Protein AF-A0A441X7N7-F1 (afdb_monomer)

Nearest PDB structures (foldseek):
  1dv4-assembly1_G  TM=2.055E-01  e=5.065E+00  Thermus thermophilus
  8whx-assembly1_h  TM=2.534E-01  e=9.664E+00  Mycolicibacterium smegmatis MC2 155

Mean predicted aligned error: 3.87 Å

Solvent-accessible surface area (backbone atoms only — not comparable to full-atom values): 8955 Å² total; per-residue (Å²): 133,81,92,68,87,53,64,76,80,66,68,59,50,69,62,50,71,56,41,51,52,52,51,56,43,44,54,52,9,32,44,75,62,60,31,45,46,77,57,87,93,43,83,40,72,35,60,60,60,53,25,61,30,88,68,35,16,71,64,44,36,48,48,45,61,77,68,55,66,38,57,51,48,55,75,63,35,76,51,50,78,41,72,59,96,90,38,80,51,62,44,97,65,51,76,60,54,90,48,27,45,46,46,54,50,45,40,54,44,50,56,46,30,68,77,70,57,48,55,80,80,51,85,54,63,67,61,49,31,46,44,46,52,26,38,42,50,54,54,54,53,50,33,77,56,30,65,65,39,29,40,45,52,78,58,76,114

Structure (mmCIF, N/CA/C/O backbone):
data_AF-A0A441X7N7-F1
#
_entry.id   AF-A0A441X7N7-F1
#
loop_
_atom_site.group_PDB
_atom_site.id
_atom_site.type_symbol
_atom_site.label_atom_id
_atom_site.label_alt_id
_atom_site.label_comp_id
_atom_site.label_asym_id
_atom_site.label_entity_id
_atom_site.label_seq_id
_atom_site.pdbx_PDB_ins_code
_atom_site.Cartn_x
_atom_site.Cartn_y
_atom_site.Cartn_z
_atom_site.occupancy
_atom_site.B_iso_or_equiv
_atom_site.auth_seq_id
_atom_si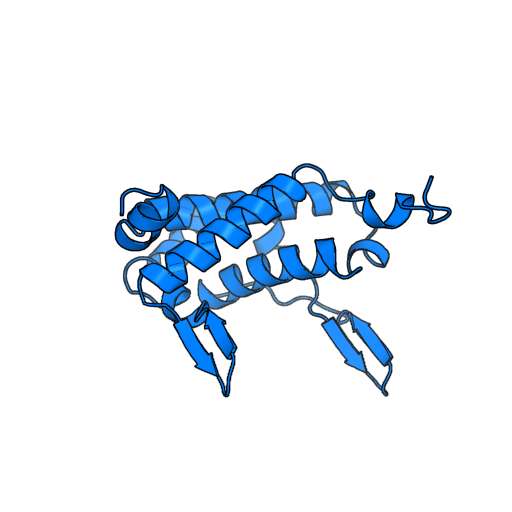te.auth_comp_id
_atom_site.auth_asym_id
_atom_site.auth_atom_id
_atom_site.pdbx_PDB_model_num
ATOM 1 N N . MET A 1 1 ? -7.206 8.631 -35.010 1.00 55.91 1 MET A N 1
ATOM 2 C CA . MET A 1 1 ? -6.367 7.653 -34.285 1.00 55.91 1 MET A CA 1
ATOM 3 C C . MET A 1 1 ? -5.182 8.412 -33.727 1.00 55.91 1 MET A C 1
ATOM 5 O O . MET A 1 1 ? -4.538 9.124 -34.486 1.00 55.91 1 MET A O 1
ATOM 9 N N . THR A 1 2 ? -4.959 8.368 -32.418 1.00 63.56 2 THR A N 1
ATOM 10 C CA . THR A 1 2 ? -3.795 9.003 -31.789 1.00 63.56 2 THR A CA 1
ATOM 11 C C . THR A 1 2 ? -2.522 8.298 -32.256 1.00 63.56 2 THR A C 1
ATOM 13 O O . THR A 1 2 ? -2.429 7.079 -32.173 1.00 63.56 2 THR A O 1
ATOM 16 N N . SER A 1 3 ? -1.538 9.055 -32.745 1.00 88.06 3 SER A N 1
ATOM 17 C CA . SER A 1 3 ? -0.232 8.556 -33.215 1.00 88.06 3 SER A CA 1
ATOM 18 C C . SER A 1 3 ? 0.706 8.117 -32.082 1.00 88.06 3 SER A C 1
ATOM 20 O O . SER A 1 3 ? 1.901 7.930 -32.295 1.00 88.06 3 SER A O 1
ATOM 22 N N . VAL A 1 4 ? 0.191 8.024 -30.858 1.00 91.81 4 VAL A N 1
ATOM 23 C CA . VAL A 1 4 ? 0.972 7.754 -29.654 1.00 91.81 4 VAL A CA 1
ATOM 24 C C . VAL A 1 4 ? 0.935 6.256 -29.381 1.00 91.81 4 VAL A C 1
ATOM 26 O O . VAL A 1 4 ? -0.142 5.688 -29.207 1.00 91.81 4 VAL A O 1
ATOM 29 N N . ASN A 1 5 ? 2.109 5.626 -29.325 1.00 89.81 5 ASN A N 1
ATOM 30 C CA . ASN A 1 5 ? 2.244 4.243 -28.881 1.00 89.81 5 ASN A CA 1
ATOM 31 C C . ASN A 1 5 ? 1.972 4.163 -27.363 1.00 89.81 5 ASN A C 1
ATOM 33 O O . ASN A 1 5 ? 2.645 4.827 -26.574 1.00 89.81 5 ASN A O 1
ATOM 37 N N . LEU A 1 6 ? 0.992 3.345 -26.966 1.00 88.69 6 LEU A N 1
ATOM 38 C CA . LEU A 1 6 ? 0.582 3.145 -25.572 1.00 88.69 6 LEU A CA 1
ATOM 39 C C . LEU A 1 6 ? 1.123 1.852 -24.940 1.00 88.69 6 LEU A C 1
ATOM 41 O O . LEU A 1 6 ? 0.812 1.576 -23.786 1.00 88.69 6 LEU A O 1
ATOM 45 N N . ASP A 1 7 ? 1.941 1.066 -25.642 1.00 87.56 7 ASP A N 1
ATOM 46 C CA . ASP A 1 7 ? 2.449 -0.233 -25.182 1.00 87.56 7 ASP A CA 1
ATOM 47 C C . ASP A 1 7 ? 3.114 -0.135 -23.808 1.00 87.56 7 ASP A C 1
ATOM 49 O O . ASP A 1 7 ? 2.873 -0.969 -22.939 1.00 87.56 7 ASP A O 1
ATOM 53 N N . ALA A 1 8 ? 3.928 0.901 -23.584 1.00 83.00 8 ALA A N 1
ATOM 54 C CA . ALA A 1 8 ? 4.594 1.114 -22.303 1.00 83.00 8 ALA A CA 1
ATOM 55 C C . ALA A 1 8 ? 3.603 1.464 -21.181 1.00 83.00 8 ALA A C 1
ATOM 57 O O . ALA A 1 8 ? 3.733 0.947 -20.075 1.00 83.00 8 ALA A O 1
ATOM 58 N N . ALA A 1 9 ? 2.598 2.295 -21.470 1.00 84.25 9 ALA A N 1
ATOM 59 C CA . ALA A 1 9 ? 1.564 2.668 -20.504 1.00 84.25 9 ALA A CA 1
ATOM 60 C C . ALA A 1 9 ? 0.652 1.483 -20.145 1.00 84.25 9 ALA A C 1
ATOM 62 O O . ALA A 1 9 ? 0.205 1.373 -19.007 1.00 84.25 9 ALA A O 1
ATOM 63 N N . ASN A 1 10 ? 0.417 0.581 -21.100 1.00 86.06 10 ASN A N 1
ATOM 64 C CA . ASN A 1 10 ? -0.455 -0.580 -20.935 1.00 86.06 10 ASN A CA 1
ATOM 65 C C . ASN A 1 10 ? 0.277 -1.826 -20.412 1.00 86.06 10 ASN A C 1
ATOM 67 O O . ASN A 1 10 ? -0.368 -2.816 -20.065 1.00 86.06 10 ASN A O 1
ATOM 71 N N . ARG A 1 11 ? 1.615 -1.808 -20.334 1.00 86.31 11 ARG A N 1
ATOM 72 C CA . ARG A 1 11 ? 2.425 -2.915 -19.802 1.00 86.31 11 ARG A CA 1
ATOM 73 C C . ARG A 1 11 ? 2.413 -2.912 -18.273 1.00 86.31 11 ARG A C 1
ATOM 75 O O . ARG A 1 11 ? 3.439 -2.728 -17.619 1.00 86.31 11 ARG A O 1
ATOM 82 N N . LEU A 1 12 ? 1.233 -3.121 -17.705 1.00 88.25 12 LEU A N 1
ATOM 83 C CA . LEU A 1 12 ? 1.025 -3.192 -16.268 1.00 88.25 12 LEU A CA 1
ATOM 84 C C . LEU A 1 12 ? 0.910 -4.649 -15.797 1.00 88.25 12 LEU A C 1
ATOM 86 O O . LEU A 1 12 ? 0.396 -5.504 -16.523 1.00 88.25 12 LEU A O 1
ATOM 90 N N . PRO A 1 13 ? 1.366 -4.960 -14.572 1.00 91.00 13 PRO A N 1
ATOM 91 C CA . PRO A 1 13 ? 1.073 -6.232 -13.931 1.00 91.00 13 PRO A CA 1
ATOM 92 C C . PRO A 1 13 ? -0.438 -6.525 -13.871 1.00 91.00 13 PRO A C 1
ATOM 94 O O . PRO A 1 13 ? -1.259 -5.606 -13.809 1.00 91.00 13 PRO A O 1
ATOM 97 N N . PRO A 1 14 ? -0.840 -7.806 -13.814 1.00 92.69 14 PRO A N 1
ATOM 98 C CA . PRO A 1 14 ? -2.241 -8.163 -13.632 1.00 92.69 14 PRO A CA 1
ATOM 99 C C . PRO A 1 14 ? -2.860 -7.463 -12.415 1.00 92.69 14 PRO A C 1
ATOM 101 O O . PRO A 1 14 ? -2.226 -7.368 -11.364 1.00 92.69 14 PRO A O 1
ATOM 104 N N . ARG A 1 15 ? -4.122 -7.032 -12.550 1.00 95.69 15 ARG A N 1
ATOM 105 C CA . ARG A 1 15 ? -4.918 -6.336 -11.516 1.00 95.69 15 ARG A CA 1
ATOM 106 C C . ARG A 1 15 ? -4.467 -4.906 -11.180 1.00 95.69 15 ARG A C 1
ATOM 108 O O . ARG A 1 15 ? -4.991 -4.330 -10.231 1.00 95.69 15 ARG A O 1
ATOM 115 N N . SER A 1 16 ? -3.567 -4.280 -11.945 1.00 94.12 16 SER A N 1
ATOM 116 C CA . SER A 1 16 ? -3.191 -2.875 -11.697 1.00 94.12 16 SER A CA 1
ATOM 117 C C . SER A 1 16 ? -4.378 -1.904 -11.753 1.00 94.12 16 SER A C 1
ATOM 119 O O . SER A 1 16 ? -4.501 -1.063 -10.865 1.00 94.12 16 SER A O 1
ATOM 121 N N . ASP A 1 17 ? -5.302 -2.062 -12.705 1.00 94.50 17 ASP A N 1
ATOM 122 C CA . ASP A 1 17 ? -6.511 -1.221 -12.784 1.00 94.50 17 ASP A CA 1
ATOM 123 C C . ASP A 1 17 ? -7.476 -1.452 -11.612 1.00 94.50 17 ASP A C 1
ATOM 125 O O . ASP A 1 17 ? -8.182 -0.547 -11.165 1.00 94.50 17 ASP A O 1
ATOM 129 N N . GLU A 1 18 ? -7.528 -2.681 -11.095 1.00 97.38 18 GLU A N 1
ATOM 130 C CA . GLU A 1 18 ? -8.292 -3.014 -9.893 1.00 97.38 18 GLU A CA 1
ATOM 131 C C . GLU A 1 18 ? -7.686 -2.340 -8.662 1.00 97.38 18 GLU A C 1
ATOM 133 O O . GLU A 1 18 ? -8.405 -1.652 -7.937 1.00 97.38 18 GLU A O 1
ATOM 138 N N . LEU A 1 19 ? -6.365 -2.456 -8.477 1.00 97.62 19 LEU A N 1
ATOM 139 C CA . LEU A 1 19 ? -5.658 -1.760 -7.407 1.00 97.62 19 LEU A CA 1
ATOM 140 C C . LEU A 1 19 ? -5.897 -0.252 -7.488 1.00 97.62 19 LEU A C 1
ATOM 142 O O . LEU A 1 19 ? -6.166 0.358 -6.460 1.00 97.62 19 LEU A O 1
ATOM 146 N N . PHE A 1 20 ? -5.841 0.354 -8.678 1.00 96.38 20 PHE A N 1
ATOM 147 C CA . PHE A 1 20 ? -6.086 1.788 -8.829 1.00 96.38 20 PHE A CA 1
ATOM 148 C C . PHE A 1 20 ? -7.490 2.188 -8.368 1.00 96.38 20 PHE A C 1
ATOM 150 O O . PHE A 1 20 ? -7.630 3.120 -7.576 1.00 96.38 20 PHE A O 1
ATOM 157 N N . ARG A 1 21 ? -8.529 1.462 -8.805 1.00 98.00 21 ARG A N 1
ATOM 158 C CA . ARG A 1 21 ? -9.919 1.729 -8.399 1.00 98.00 21 ARG A CA 1
ATOM 159 C C . ARG A 1 21 ? -10.115 1.573 -6.892 1.00 98.00 21 ARG A C 1
ATOM 161 O O . ARG A 1 21 ? -10.710 2.452 -6.271 1.00 98.00 21 ARG A O 1
ATOM 168 N N . ILE A 1 22 ? -9.589 0.496 -6.303 1.00 98.69 22 ILE A N 1
ATOM 169 C CA . ILE A 1 22 ? -9.669 0.247 -4.855 1.00 98.69 22 ILE A CA 1
ATOM 170 C C . ILE A 1 22 ? -8.914 1.337 -4.093 1.00 98.69 22 ILE A C 1
ATOM 172 O O . ILE A 1 22 ? -9.475 1.938 -3.185 1.00 98.69 22 ILE A O 1
ATOM 176 N N . TYR A 1 23 ? -7.679 1.647 -4.488 1.00 98.50 23 TYR A N 1
ATOM 177 C CA . TYR A 1 23 ? -6.853 2.675 -3.858 1.00 98.50 23 TYR A CA 1
ATOM 178 C C . TYR A 1 23 ? -7.530 4.053 -3.906 1.00 98.50 23 TYR A C 1
ATOM 180 O O . TYR A 1 23 ? -7.629 4.728 -2.883 1.00 98.50 23 TYR A O 1
ATOM 188 N N . ALA A 1 24 ? -8.049 4.463 -5.068 1.00 97.88 24 ALA A N 1
ATOM 189 C CA . ALA A 1 24 ? -8.741 5.742 -5.222 1.00 97.88 24 ALA A CA 1
ATOM 190 C C . ALA A 1 24 ? -10.010 5.811 -4.357 1.00 97.88 24 ALA A C 1
ATOM 192 O O . ALA A 1 24 ? -10.269 6.824 -3.700 1.00 97.88 24 ALA A O 1
ATOM 193 N N . ARG A 1 25 ? -10.784 4.718 -4.304 1.00 98.56 25 ARG A N 1
ATOM 194 C CA . ARG A 1 25 ? -11.972 4.629 -3.448 1.00 98.56 25 ARG A CA 1
ATOM 195 C C . ARG A 1 25 ? -11.615 4.636 -1.961 1.00 98.56 25 ARG A C 1
ATOM 197 O O . ARG A 1 25 ? -12.316 5.266 -1.172 1.00 98.56 25 ARG A O 1
ATOM 204 N N . PHE A 1 26 ? -10.507 4.003 -1.591 1.00 98.75 26 PHE A N 1
ATOM 205 C CA . PHE A 1 26 ? -9.970 4.006 -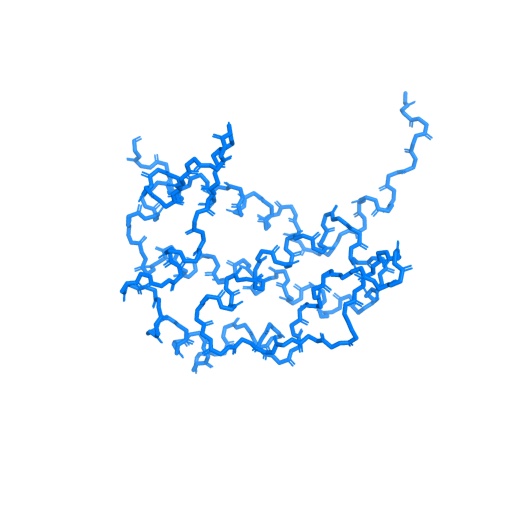0.235 1.00 98.75 26 PHE A CA 1
ATOM 206 C C . PHE A 1 26 ? -9.546 5.413 0.199 1.00 98.75 26 PHE A C 1
ATOM 208 O O . PHE A 1 26 ? -9.923 5.855 1.278 1.00 98.75 26 PHE A O 1
ATOM 215 N N . GLU A 1 27 ? -8.849 6.172 -0.653 1.00 98.31 27 GLU A N 1
ATOM 216 C CA . GLU A 1 27 ? -8.496 7.569 -0.352 1.00 98.31 27 GLU A CA 1
ATOM 217 C C . GLU A 1 27 ? -9.724 8.463 -0.172 1.00 98.31 27 GLU A C 1
ATOM 219 O O . GLU A 1 27 ? -9.721 9.343 0.689 1.00 98.31 27 GLU A O 1
ATOM 224 N N . PHE A 1 28 ? -10.781 8.246 -0.956 1.00 98.06 28 PHE A N 1
ATOM 225 C CA . PHE A 1 28 ? -12.061 8.909 -0.719 1.00 98.06 28 PHE A CA 1
ATOM 226 C C . PHE A 1 28 ? -12.633 8.548 0.660 1.00 98.06 28 PHE A C 1
ATOM 228 O O . PHE A 1 28 ? -12.992 9.444 1.422 1.00 98.06 28 PHE A O 1
ATOM 235 N N . ALA A 1 29 ? -12.677 7.259 1.000 1.00 98.50 29 ALA A N 1
ATOM 236 C CA . ALA A 1 29 ? -13.215 6.789 2.273 1.00 98.50 29 ALA A CA 1
ATOM 237 C C . ALA A 1 29 ? -12.434 7.345 3.473 1.00 98.50 29 ALA A C 1
ATOM 239 O O . ALA A 1 29 ? -13.036 7.790 4.447 1.00 98.50 29 ALA A O 1
ATOM 240 N N . LEU A 1 30 ? -11.104 7.415 3.368 1.00 98.44 30 LEU A N 1
ATOM 241 C CA . LEU A 1 30 ? -10.254 8.061 4.364 1.00 98.44 30 LEU A CA 1
ATOM 242 C C . LEU A 1 30 ? -10.620 9.536 4.559 1.00 98.44 30 LEU A C 1
ATOM 244 O O . LEU A 1 30 ? -10.726 9.982 5.697 1.00 98.44 30 LEU A O 1
ATOM 248 N N . LYS A 1 31 ? -10.848 10.292 3.478 1.00 98.00 31 LYS A N 1
ATOM 249 C CA . LYS A 1 31 ? -11.264 11.704 3.576 1.00 98.00 31 LYS A CA 1
ATOM 250 C C . LYS A 1 31 ? -12.603 11.842 4.296 1.00 98.00 31 LYS A C 1
ATOM 252 O O . LYS A 1 31 ? -12.725 12.682 5.181 1.00 98.00 31 LYS A O 1
ATOM 257 N N . MET A 1 32 ? -13.577 11.003 3.948 1.00 98.00 32 MET A N 1
ATOM 258 C CA . MET A 1 32 ? -14.897 11.016 4.586 1.00 98.00 32 MET A CA 1
ATOM 259 C C . MET A 1 32 ? -14.836 10.644 6.071 1.00 98.00 32 MET A C 1
ATOM 261 O O . MET A 1 32 ? -15.524 11.252 6.882 1.00 98.00 32 MET A O 1
ATOM 265 N N . ALA A 1 33 ? -13.949 9.719 6.441 1.00 96.88 33 ALA A N 1
ATOM 266 C CA . ALA A 1 33 ? -13.655 9.365 7.829 1.00 96.88 33 ALA A CA 1
ATOM 267 C C . ALA A 1 33 ? -12.771 10.401 8.563 1.00 96.88 33 ALA A C 1
ATOM 269 O O . ALA A 1 33 ? -12.272 10.136 9.653 1.00 96.88 33 ALA A O 1
ATOM 270 N N . GLY A 1 34 ? -12.513 11.573 7.972 1.00 96.12 34 GLY A N 1
ATOM 271 C CA . GLY A 1 34 ? -11.726 12.641 8.597 1.00 96.12 34 GLY A CA 1
ATOM 272 C C . GLY A 1 34 ? -10.209 12.420 8.590 1.00 96.12 34 GLY A C 1
ATOM 273 O O . GLY A 1 34 ? -9.467 13.211 9.171 1.00 96.12 34 GLY A O 1
ATOM 274 N N . HIS A 1 35 ? -9.703 11.397 7.897 1.00 96.75 35 HIS A N 1
ATOM 275 C CA . HIS A 1 35 ? -8.269 11.147 7.713 1.00 96.75 35 HIS A CA 1
ATOM 276 C C . HIS A 1 35 ? -7.682 12.002 6.579 1.00 96.75 35 HIS A C 1
ATOM 278 O O . HIS A 1 35 ? -7.019 11.505 5.664 1.00 96.75 35 HIS A O 1
ATOM 284 N N . CYS A 1 36 ? -7.904 13.313 6.631 1.00 97.06 36 CYS A N 1
ATOM 285 C CA . CYS A 1 36 ? -7.319 14.274 5.704 1.00 97.06 36 CYS A CA 1
ATOM 286 C C . CYS A 1 36 ? -7.058 15.621 6.379 1.00 97.06 36 CYS A C 1
ATOM 288 O O . CYS A 1 36 ? -7.677 15.952 7.386 1.00 97.06 36 CYS A O 1
ATOM 290 N N . ALA A 1 37 ? -6.155 16.414 5.810 1.00 95.94 37 ALA A N 1
ATOM 291 C CA . ALA A 1 37 ? -5.957 17.797 6.229 1.00 95.94 37 ALA A CA 1
ATOM 292 C C . ALA A 1 37 ? -5.640 18.690 5.031 1.00 95.94 37 ALA A C 1
ATOM 294 O O . ALA A 1 37 ? -5.220 18.212 3.976 1.00 95.94 37 ALA A O 1
ATOM 295 N N . LEU A 1 38 ? -5.801 19.999 5.214 1.00 95.81 38 LEU A N 1
ATOM 296 C CA . LEU A 1 38 ? -5.302 20.976 4.255 1.00 95.81 38 LEU A CA 1
ATOM 297 C C . LEU A 1 38 ? -3.779 21.084 4.368 1.00 95.81 38 LEU A C 1
ATOM 299 O O . LEU A 1 38 ? -3.238 21.331 5.446 1.00 95.81 38 LEU A O 1
ATOM 303 N N . GLN A 1 39 ? -3.097 20.933 3.238 1.00 91.94 39 GLN A N 1
ATOM 304 C CA . GLN A 1 39 ? -1.683 21.233 3.071 1.00 91.94 39 GLN A CA 1
ATOM 305 C C . GLN A 1 39 ? -1.564 22.358 2.039 1.00 91.94 39 GLN A C 1
ATOM 307 O O . GLN A 1 39 ? -1.650 22.150 0.826 1.00 91.94 39 GLN A O 1
ATOM 312 N N . GLY A 1 40 ? -1.449 23.593 2.532 1.00 92.25 40 GLY A N 1
ATOM 313 C CA . GLY A 1 40 ? -1.595 24.781 1.694 1.00 92.25 40 GLY A CA 1
ATOM 314 C C . GLY A 1 40 ? -3.004 24.854 1.098 1.00 92.25 40 GLY A C 1
ATOM 315 O O . GLY A 1 40 ? -3.978 24.998 1.831 1.00 92.25 40 GLY A O 1
ATOM 316 N N . LYS A 1 41 ? -3.110 24.748 -0.233 1.00 93.88 41 LYS A N 1
ATOM 317 C CA . LYS A 1 41 ? -4.389 24.773 -0.971 1.00 93.88 41 LYS A CA 1
ATOM 318 C C . LYS A 1 41 ? -4.905 23.385 -1.373 1.00 93.88 41 LYS A C 1
ATOM 320 O O . LYS A 1 41 ? -5.954 23.297 -2.002 1.00 93.88 41 LYS A O 1
ATOM 325 N N . ALA A 1 42 ? -4.173 22.317 -1.058 1.00 92.69 42 ALA A N 1
ATOM 326 C CA . ALA A 1 42 ? -4.537 20.956 -1.437 1.00 92.69 42 ALA A CA 1
ATOM 327 C C . ALA A 1 42 ? -5.064 20.166 -0.233 1.00 92.69 42 ALA A C 1
ATOM 329 O O . ALA A 1 42 ? -4.583 20.331 0.888 1.00 92.69 42 ALA A O 1
ATOM 330 N N . VAL A 1 43 ? -6.035 19.281 -0.473 1.00 94.38 43 VAL A N 1
ATOM 331 C CA . VAL A 1 43 ? -6.469 18.286 0.517 1.00 94.38 43 VAL A CA 1
ATOM 332 C C . VAL A 1 43 ? -5.535 17.085 0.433 1.00 94.38 43 VAL A C 1
ATOM 334 O O . VAL A 1 43 ? -5.492 16.394 -0.585 1.00 94.38 43 VAL A O 1
ATOM 337 N N . GLU A 1 44 ? -4.817 16.820 1.517 1.00 96.19 44 GLU A N 1
ATOM 338 C CA . GLU A 1 44 ? -3.915 15.682 1.648 1.00 96.19 44 GLU A CA 1
ATOM 339 C C . GLU A 1 44 ? -4.571 14.578 2.485 1.00 96.19 44 GLU A C 1
ATOM 341 O O . GLU A 1 44 ? -5.106 14.833 3.567 1.00 96.19 44 GLU A O 1
ATOM 346 N N . VAL A 1 45 ? -4.502 13.333 2.010 1.00 97.81 45 VAL A N 1
ATOM 347 C CA . VAL A 1 45 ? -4.927 12.155 2.777 1.00 97.81 45 VAL A CA 1
ATOM 348 C C . VAL A 1 45 ? -3.869 11.811 3.821 1.00 97.81 45 VAL A C 1
ATOM 350 O O . VAL A 1 45 ? -2.706 11.574 3.494 1.00 97.81 45 VAL A O 1
ATOM 353 N N . LYS A 1 46 ? -4.275 11.721 5.086 1.00 97.75 46 LYS A N 1
ATOM 354 C CA . LYS A 1 46 ? -3.399 11.403 6.218 1.00 97.75 46 LYS A CA 1
ATOM 355 C C . LYS A 1 46 ? -3.332 9.895 6.448 1.00 97.75 46 LYS A C 1
ATOM 357 O O . LYS A 1 46 ? -3.800 9.382 7.462 1.00 97.75 46 LYS A O 1
ATOM 362 N N . TRP A 1 47 ? -2.706 9.195 5.504 1.00 98.19 47 TRP A N 1
ATOM 363 C CA . TRP A 1 47 ? -2.462 7.748 5.567 1.00 98.19 47 TRP A CA 1
ATOM 364 C C . TRP A 1 47 ? -1.814 7.306 6.881 1.00 98.19 47 TRP A C 1
ATOM 366 O O . TRP A 1 47 ? -2.255 6.337 7.489 1.00 98.19 47 TRP A O 1
ATOM 376 N N . ASP A 1 48 ? -0.815 8.049 7.352 1.00 97.44 48 ASP A N 1
ATOM 377 C CA . ASP A 1 48 ? -0.082 7.706 8.571 1.00 97.44 48 ASP A CA 1
ATO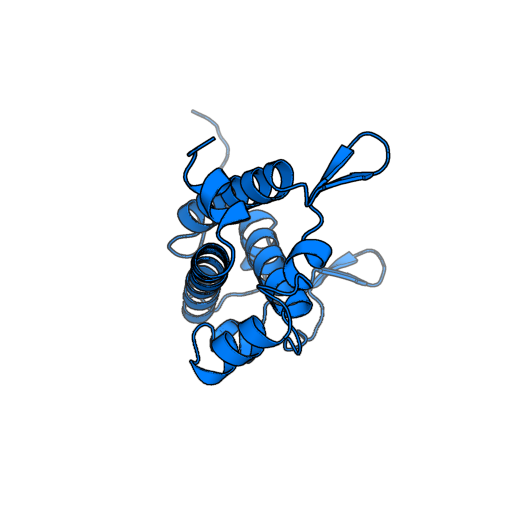M 378 C C . ASP A 1 48 ? -0.965 7.858 9.820 1.00 97.44 48 ASP A C 1
ATOM 380 O O . ASP A 1 48 ? -0.827 7.096 10.773 1.00 97.44 48 ASP A O 1
ATOM 384 N N . ALA A 1 49 ? -1.930 8.786 9.810 1.00 96.19 49 ALA A N 1
ATOM 385 C CA . ALA A 1 49 ? -2.907 8.904 10.891 1.00 96.19 49 ALA A CA 1
ATOM 386 C C . ALA A 1 49 ? -3.847 7.688 10.929 1.00 96.19 49 ALA A C 1
ATOM 388 O O . ALA A 1 49 ? -4.112 7.152 12.003 1.00 96.19 49 ALA A O 1
ATOM 389 N N . PHE A 1 50 ? -4.300 7.213 9.764 1.00 98.19 50 PHE A N 1
ATOM 390 C CA . PHE A 1 50 ? -5.085 5.982 9.660 1.00 98.19 50 PHE A CA 1
ATOM 391 C C . PHE A 1 50 ? -4.276 4.749 10.093 1.00 98.19 50 PHE A C 1
ATOM 393 O O . PHE A 1 50 ? -4.724 3.975 10.938 1.00 98.19 50 PHE A O 1
ATOM 400 N N . ALA A 1 51 ? -3.048 4.599 9.592 1.00 98.19 51 ALA A N 1
ATOM 401 C CA . ALA A 1 51 ? -2.180 3.467 9.908 1.00 98.19 51 ALA A CA 1
ATOM 402 C C . ALA A 1 51 ? -1.859 3.358 11.409 1.00 98.19 51 ALA A C 1
ATOM 404 O O . ALA A 1 51 ? -1.682 2.255 11.925 1.00 98.19 51 ALA A O 1
ATOM 405 N N . ASN A 1 52 ? -1.821 4.491 12.115 1.00 97.38 52 ASN A N 1
ATOM 406 C CA . ASN A 1 52 ? -1.576 4.560 13.555 1.00 97.38 52 ASN A CA 1
ATOM 407 C C . ASN A 1 52 ? -2.856 4.556 14.413 1.00 97.38 52 ASN A C 1
ATOM 409 O O . ASN A 1 52 ? -2.764 4.610 15.643 1.00 97.38 52 ASN A O 1
ATOM 413 N N . LYS A 1 53 ? -4.049 4.452 13.808 1.00 95.62 53 LYS A N 1
ATOM 414 C CA . LYS A 1 53 ? -5.320 4.310 14.537 1.00 95.62 53 LYS A CA 1
ATOM 415 C C . LYS A 1 53 ? -5.294 3.039 15.392 1.00 95.62 53 LYS A C 1
ATOM 417 O O . LYS A 1 53 ? -4.704 2.025 15.024 1.00 95.62 53 LYS A O 1
ATOM 422 N N . LYS A 1 54 ? -5.971 3.072 16.544 1.00 94.62 54 LYS A N 1
ATOM 423 C CA . LYS A 1 54 ? -6.012 1.951 17.505 1.00 94.62 54 LYS A CA 1
ATOM 424 C C . LYS A 1 54 ? -6.571 0.651 16.901 1.00 94.62 54 LYS A C 1
ATOM 426 O O . LYS A 1 54 ? -6.156 -0.426 17.325 1.00 94.62 54 LYS A O 1
ATOM 431 N N . THR A 1 55 ? -7.513 0.762 15.962 1.00 93.94 55 THR A N 1
ATOM 432 C CA . THR A 1 55 ? -8.127 -0.350 15.212 1.00 93.94 55 THR A CA 1
ATOM 433 C C . THR A 1 55 ? -7.133 -1.014 14.264 1.00 93.94 55 THR A C 1
ATOM 435 O O . THR A 1 55 ? -7.119 -2.235 14.164 1.00 93.94 55 THR A O 1
ATOM 438 N N . ILE A 1 56 ? -6.253 -0.226 13.645 1.00 97.62 56 ILE A N 1
ATOM 439 C CA . ILE A 1 56 ? -5.232 -0.682 12.702 1.00 97.62 56 ILE A CA 1
ATOM 440 C C . ILE A 1 56 ? -3.917 -0.928 13.459 1.00 97.62 56 ILE A C 1
ATOM 442 O O . ILE A 1 56 ? -3.751 -1.975 14.097 1.00 97.62 56 ILE A O 1
ATOM 446 N N . GLY A 1 57 ? -2.988 0.030 13.457 1.00 96.38 57 GLY A N 1
ATOM 447 C CA . GLY A 1 57 ? -1.795 0.063 14.299 1.00 96.38 57 GLY A CA 1
ATOM 448 C C . GLY A 1 57 ? -1.067 -1.276 14.482 1.00 96.38 57 GLY A C 1
ATOM 449 O O . GLY A 1 57 ? -0.906 -2.098 13.577 1.00 96.38 57 GLY A O 1
ATOM 450 N N . LYS A 1 58 ? -0.598 -1.513 15.712 1.00 97.56 58 LYS A N 1
ATOM 451 C CA . LYS A 1 58 ? 0.241 -2.673 16.052 1.00 97.56 58 LYS A CA 1
ATOM 452 C C . LYS A 1 58 ? -0.477 -4.020 15.903 1.00 97.56 58 LYS A C 1
ATOM 454 O O . LYS A 1 58 ? 0.179 -5.017 15.605 1.00 97.56 58 LYS A O 1
ATOM 459 N N . LYS A 1 59 ? -1.788 -4.080 16.167 1.00 97.44 59 LYS A N 1
ATOM 460 C CA . LYS A 1 59 ? -2.548 -5.342 16.126 1.00 97.44 59 LYS A CA 1
ATOM 461 C C . LYS A 1 59 ? -2.759 -5.810 14.691 1.00 97.44 59 LYS A C 1
ATOM 463 O O . LYS A 1 59 ? -2.493 -6.974 14.415 1.00 97.44 59 LYS A O 1
ATOM 468 N N . PHE A 1 60 ? -3.139 -4.898 13.799 1.00 98.44 60 PHE A N 1
ATOM 469 C CA . PHE A 1 60 ? -3.282 -5.183 12.375 1.00 98.44 60 PHE A CA 1
ATOM 470 C C . PHE A 1 60 ? -1.962 -5.648 11.763 1.00 98.44 60 PHE A C 1
ATOM 472 O O . PHE A 1 60 ? -1.905 -6.708 11.151 1.00 98.44 60 PHE A O 1
ATOM 479 N N . PHE A 1 61 ? -0.870 -4.912 12.003 1.00 98.44 61 PHE A N 1
ATOM 480 C CA . PHE A 1 61 ? 0.438 -5.287 11.461 1.00 98.44 61 PHE A CA 1
ATOM 481 C C . PHE A 1 61 ? 0.898 -6.668 11.942 1.00 98.44 61 PHE A C 1
ATOM 483 O O . PHE A 1 61 ? 1.394 -7.472 11.156 1.00 98.44 61 PHE A O 1
ATOM 490 N N . ARG A 1 62 ? 0.699 -6.966 13.233 1.00 98.19 62 ARG A N 1
ATOM 491 C CA . ARG A 1 62 ? 0.983 -8.298 13.776 1.00 98.19 62 ARG A CA 1
ATOM 492 C C . ARG A 1 62 ? 0.153 -9.365 13.071 1.00 98.19 62 ARG A C 1
ATOM 494 O O . ARG A 1 62 ? 0.719 -10.376 12.686 1.00 98.19 62 ARG A O 1
ATOM 501 N N . HIS A 1 63 ? -1.148 -9.136 12.902 1.00 98.44 63 HIS A N 1
ATOM 502 C CA . HIS A 1 63 ? -2.022 -10.082 12.220 1.00 98.44 63 HIS A CA 1
ATOM 503 C C . HIS A 1 63 ? -1.533 -10.355 10.796 1.00 98.44 63 HIS A C 1
ATOM 505 O O . HIS A 1 63 ? -1.263 -11.504 10.490 1.00 98.44 63 HIS A O 1
ATOM 511 N N . VAL A 1 64 ? -1.309 -9.313 9.988 1.00 98.12 64 VAL A N 1
ATOM 512 C CA . VAL A 1 64 ? -0.778 -9.428 8.616 1.00 98.12 64 VAL A CA 1
ATOM 513 C C . VAL A 1 64 ? 0.502 -10.263 8.554 1.00 98.12 64 VAL A C 1
ATOM 515 O O . VAL A 1 64 ? 0.659 -11.093 7.660 1.00 98.12 64 VAL A O 1
ATOM 518 N N . ARG A 1 65 ? 1.428 -10.031 9.491 1.00 97.00 65 ARG A N 1
ATOM 519 C CA . ARG A 1 65 ? 2.694 -10.765 9.567 1.00 97.00 65 ARG A CA 1
ATOM 520 C C . ARG A 1 65 ? 2.481 -12.225 9.958 1.00 97.00 65 ARG A C 1
ATOM 522 O O . ARG A 1 65 ? 3.096 -13.102 9.366 1.00 97.00 65 ARG A O 1
ATOM 529 N N . ASP A 1 66 ? 1.664 -12.475 10.974 1.00 98.06 66 ASP A N 1
ATOM 530 C CA . ASP A 1 66 ? 1.485 -13.808 11.551 1.00 98.06 66 ASP A CA 1
ATOM 531 C C . ASP A 1 66 ? 0.623 -14.711 10.642 1.00 98.06 66 ASP A C 1
ATOM 533 O O . ASP A 1 66 ? 0.762 -15.930 10.692 1.00 98.06 66 ASP A O 1
ATOM 537 N N . THR A 1 67 ? -0.227 -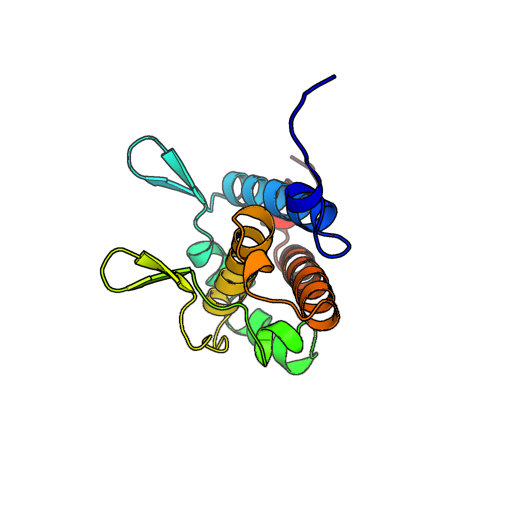14.131 9.787 1.00 97.75 67 THR A N 1
ATOM 538 C CA . THR A 1 67 ? -1.035 -14.853 8.786 1.00 97.75 67 THR A CA 1
ATOM 539 C C . THR A 1 67 ? -0.404 -14.906 7.394 1.00 97.75 67 THR A C 1
ATOM 541 O O . THR A 1 67 ? -0.988 -15.509 6.498 1.00 97.75 67 THR A O 1
ATOM 544 N N . ASP A 1 68 ? 0.772 -14.297 7.210 1.00 96.25 68 ASP A N 1
ATOM 545 C CA . ASP A 1 68 ? 1.514 -14.251 5.943 1.00 96.25 68 ASP A CA 1
ATOM 546 C C . ASP A 1 68 ? 0.644 -13.790 4.752 1.00 96.25 68 ASP A C 1
ATOM 548 O O . ASP A 1 68 ? 0.670 -14.371 3.672 1.00 96.25 68 ASP A O 1
ATOM 552 N N . ILE A 1 69 ? -0.159 -12.734 4.949 1.00 96.12 69 ILE A N 1
ATOM 553 C CA . ILE A 1 69 ? -1.071 -12.200 3.913 1.00 96.12 69 ILE A CA 1
ATOM 554 C C . ILE A 1 69 ? -0.317 -11.482 2.784 1.00 96.12 69 ILE A C 1
ATOM 556 O O . ILE A 1 69 ? -0.788 -11.444 1.646 1.00 96.12 69 ILE A O 1
ATOM 560 N N . CYS A 1 70 ? 0.838 -10.884 3.090 1.00 97.38 70 CYS A N 1
ATOM 561 C CA . CYS A 1 70 ? 1.646 -10.137 2.125 1.00 97.38 70 CYS A CA 1
ATOM 562 C C . CYS A 1 70 ? 3.143 -10.510 2.165 1.00 97.38 70 CYS A C 1
ATOM 564 O O . CYS A 1 70 ? 3.996 -9.654 2.434 1.00 97.38 70 CYS A O 1
ATOM 566 N N . PRO A 1 71 ? 3.498 -11.787 1.935 1.00 97.56 71 PRO A N 1
ATOM 567 C CA . PRO A 1 71 ? 4.864 -12.284 2.098 1.00 97.56 71 PRO A CA 1
ATOM 568 C C . PRO A 1 71 ? 5.874 -11.517 1.243 1.00 97.56 71 PRO A C 1
ATOM 570 O O . PRO A 1 71 ? 6.998 -11.260 1.687 1.00 97.56 71 PRO A O 1
ATOM 573 N N . THR A 1 72 ? 5.488 -11.125 0.029 1.00 96.94 72 THR A N 1
ATOM 574 C CA . THR A 1 72 ? 6.369 -10.431 -0.912 1.00 96.94 72 THR A CA 1
ATOM 575 C C . THR A 1 72 ? 6.636 -9.000 -0.460 1.00 96.94 72 THR A C 1
ATOM 577 O O . THR A 1 72 ? 7.788 -8.577 -0.454 1.00 96.94 72 THR A O 1
ATOM 580 N N . LEU A 1 73 ? 5.622 -8.259 -0.009 1.00 96.44 73 LEU A N 1
ATOM 581 C CA . LEU A 1 73 ? 5.793 -6.917 0.559 1.00 96.44 73 LEU A CA 1
ATOM 582 C C . LEU A 1 73 ? 6.641 -6.929 1.836 1.00 96.44 73 LEU A C 1
ATOM 584 O O . LEU A 1 73 ? 7.391 -5.984 2.071 1.00 96.44 73 LEU A O 1
ATOM 588 N N . MET A 1 74 ? 6.557 -7.993 2.638 1.00 96.94 74 MET A N 1
ATOM 589 C CA . MET A 1 74 ? 7.330 -8.124 3.878 1.00 96.94 74 MET A CA 1
ATOM 590 C C . MET A 1 74 ? 8.808 -8.458 3.632 1.00 96.94 74 MET A C 1
ATOM 592 O O . MET A 1 74 ? 9.664 -8.002 4.389 1.00 96.94 74 MET A O 1
ATOM 596 N N . LYS A 1 75 ? 9.112 -9.268 2.607 1.00 95.50 75 LYS A N 1
ATOM 597 C CA . LYS A 1 75 ? 10.461 -9.819 2.358 1.00 95.50 75 LYS A CA 1
ATOM 598 C C . LYS A 1 75 ? 11.210 -9.122 1.222 1.00 95.50 75 LYS A C 1
ATOM 600 O O . LYS A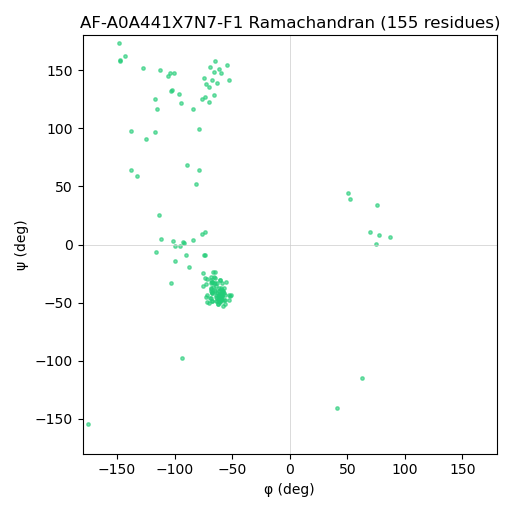 1 75 ? 12.432 -9.033 1.259 1.00 95.50 75 LYS A O 1
ATOM 605 N N . ALA A 1 76 ? 10.483 -8.657 0.213 1.00 93.56 76 ALA A N 1
ATOM 606 C CA . ALA A 1 76 ? 11.013 -8.021 -0.987 1.00 93.56 76 ALA A CA 1
ATOM 607 C C . ALA A 1 76 ? 10.172 -6.785 -1.370 1.00 93.56 76 ALA A C 1
ATOM 609 O O . A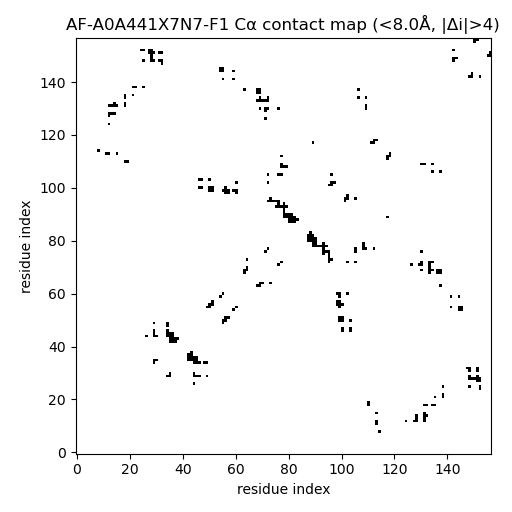LA A 1 76 ? 9.555 -6.772 -2.440 1.00 93.56 76 ALA A O 1
ATOM 610 N N . PRO A 1 77 ? 10.127 -5.733 -0.531 1.00 93.88 77 PRO A N 1
ATOM 611 C CA . PRO A 1 77 ? 9.309 -4.543 -0.769 1.00 93.88 77 PRO A CA 1
ATOM 612 C C . PRO A 1 77 ? 9.738 -3.733 -2.004 1.00 93.88 77 PRO A C 1
ATOM 614 O O . PRO A 1 77 ? 10.888 -3.811 -2.444 1.00 93.88 77 PRO A O 1
ATOM 617 N N . PRO A 1 78 ? 8.842 -2.912 -2.586 1.00 92.50 78 PRO A N 1
ATOM 618 C CA . PRO A 1 78 ? 9.214 -1.974 -3.642 1.00 92.50 78 PRO A CA 1
ATOM 619 C C . PRO A 1 78 ? 10.215 -0.919 -3.142 1.00 92.50 78 PRO A C 1
ATOM 621 O O . PRO A 1 78 ? 10.071 -0.356 -2.049 1.00 92.50 78 PRO A O 1
ATOM 624 N N . LYS A 1 79 ? 11.211 -0.615 -3.982 1.00 91.81 79 LYS A N 1
ATOM 625 C CA . LYS A 1 79 ? 12.214 0.431 -3.738 1.00 91.81 79 LYS A CA 1
ATOM 626 C C . LYS A 1 79 ? 11.573 1.821 -3.830 1.00 91.81 79 LYS A C 1
ATOM 628 O O . LYS A 1 79 ? 10.764 2.033 -4.740 1.00 91.81 79 LYS A O 1
ATOM 633 N N . PRO A 1 80 ? 11.875 2.747 -2.902 1.00 91.50 80 PRO A N 1
ATOM 634 C CA . PRO A 1 80 ? 11.428 4.131 -3.016 1.00 91.50 80 PRO A CA 1
ATOM 635 C C . PRO A 1 80 ? 12.139 4.843 -4.168 1.00 91.50 80 PRO A C 1
ATOM 637 O O . PRO A 1 80 ? 13.279 4.513 -4.501 1.00 91.50 80 PRO A O 1
ATOM 640 N N . GLU A 1 81 ? 11.472 5.843 -4.733 1.00 90.56 81 GLU A N 1
ATOM 641 C CA . GLU A 1 81 ? 12.103 6.812 -5.626 1.00 90.56 81 GLU A CA 1
ATOM 642 C C . GLU A 1 81 ? 13.134 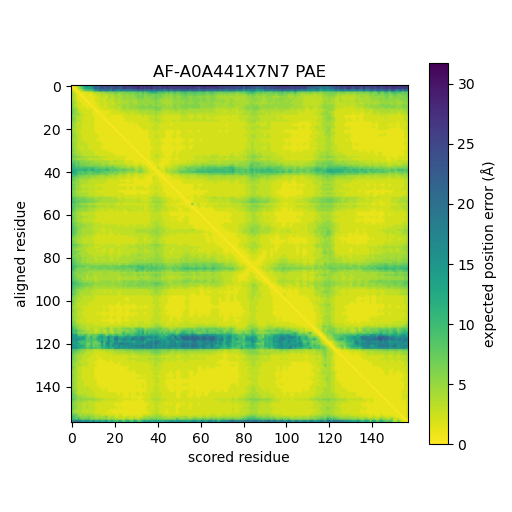7.648 -4.856 1.00 90.56 81 GLU A C 1
ATOM 644 O O . GLU A 1 81 ? 12.992 7.908 -3.657 1.00 90.56 81 GLU A O 1
ATOM 649 N N . THR A 1 82 ? 14.189 8.066 -5.543 1.00 91.38 82 THR A N 1
ATOM 650 C CA . THR A 1 82 ? 15.253 8.899 -4.988 1.00 91.38 82 THR A CA 1
ATOM 651 C C . THR A 1 82 ? 15.809 9.827 -6.060 1.00 91.38 82 THR A C 1
ATOM 653 O O . THR A 1 82 ? 15.698 9.553 -7.254 1.00 91.38 82 THR A O 1
ATOM 656 N N . ILE A 1 83 ? 16.431 10.921 -5.626 1.00 93.12 83 ILE A N 1
ATOM 657 C CA . ILE A 1 83 ? 17.248 11.771 -6.486 1.00 93.12 83 ILE A CA 1
ATOM 658 C C . ILE A 1 83 ? 18.678 11.689 -5.964 1.00 93.12 83 ILE A C 1
ATOM 660 O O . ILE A 1 83 ? 18.959 12.110 -4.842 1.00 93.12 83 ILE A O 1
ATOM 664 N N . LYS A 1 84 ? 19.583 11.155 -6.783 1.00 90.88 84 LYS A N 1
ATOM 665 C CA . LYS A 1 84 ? 21.022 11.108 -6.502 1.00 90.88 84 LYS A CA 1
ATOM 666 C C . LYS A 1 84 ? 21.737 11.926 -7.569 1.00 90.88 84 LYS A C 1
ATOM 668 O O . LYS A 1 84 ? 21.541 11.695 -8.756 1.00 90.88 84 LYS A O 1
ATOM 673 N N . ASN A 1 85 ? 22.545 12.900 -7.152 1.00 92.62 85 ASN A N 1
ATOM 674 C CA . ASN A 1 85 ? 23.298 13.781 -8.058 1.00 92.62 85 ASN A CA 1
ATOM 675 C C . ASN A 1 85 ? 22.420 14.461 -9.132 1.00 92.62 85 ASN A C 1
ATOM 677 O O . ASN A 1 85 ? 22.807 14.563 -10.291 1.00 92.62 85 ASN A O 1
ATOM 681 N N . GLY A 1 86 ? 21.208 14.884 -8.756 1.00 93.44 86 GLY A N 1
ATOM 682 C CA . GLY A 1 86 ? 20.258 15.529 -9.670 1.00 93.44 86 GLY A CA 1
ATOM 683 C C . GLY A 1 86 ? 19.554 14.584 -10.650 1.00 93.44 86 GLY A C 1
ATOM 684 O O . GLY A 1 86 ? 18.729 15.046 -11.433 1.00 93.44 86 GLY A O 1
ATOM 685 N N . GLN A 1 87 ? 19.828 13.277 -10.599 1.00 91.19 87 GLN A N 1
ATOM 686 C CA . GLN A 1 87 ? 19.156 12.275 -11.421 1.00 91.19 87 GLN A CA 1
ATOM 687 C C . GLN A 1 87 ? 18.120 11.506 -10.606 1.00 91.19 87 GLN A C 1
ATOM 689 O O . GLN A 1 87 ? 18.397 11.037 -9.500 1.00 91.19 87 GLN A O 1
ATOM 694 N N . TRP A 1 88 ? 16.922 11.383 -11.173 1.00 89.88 88 TRP A N 1
ATOM 695 C CA . TRP A 1 88 ? 15.857 10.555 -10.624 1.00 89.88 88 TRP A CA 1
ATOM 696 C C . TRP A 1 88 ? 16.145 9.071 -10.861 1.00 89.88 88 TRP A C 1
ATOM 698 O O . TRP A 1 88 ? 16.661 8.680 -11.909 1.00 89.88 88 TRP A O 1
ATOM 708 N N . GLY A 1 89 ? 15.776 8.247 -9.888 1.00 89.06 89 GLY A N 1
ATOM 709 C CA . GLY A 1 89 ? 15.824 6.797 -9.984 1.00 89.06 89 GLY A CA 1
ATOM 710 C C . GLY A 1 89 ? 15.221 6.145 -8.747 1.00 89.06 89 GLY A C 1
ATOM 711 O O . GLY A 1 89 ? 14.413 6.742 -8.037 1.00 89.06 89 GLY A O 1
ATOM 712 N N . PHE A 1 90 ? 15.650 4.920 -8.460 1.00 88.56 90 PHE A N 1
ATOM 713 C CA . PHE A 1 90 ? 15.223 4.157 -7.288 1.00 88.56 90 PHE A CA 1
ATOM 714 C C . PHE A 1 90 ? 16.379 3.973 -6.312 1.00 88.56 90 PHE A C 1
ATOM 716 O O . PHE A 1 90 ? 17.540 3.907 -6.712 1.00 88.56 90 PHE A O 1
ATOM 723 N N . ALA A 1 91 ? 16.067 3.882 -5.021 1.00 90.06 91 ALA A N 1
ATOM 724 C CA . ALA A 1 91 ? 17.067 3.535 -4.021 1.00 90.06 91 ALA A CA 1
ATOM 725 C C . ALA A 1 91 ? 17.657 2.139 -4.288 1.00 90.06 91 ALA A C 1
ATOM 727 O O . ALA A 1 91 ? 16.982 1.247 -4.803 1.00 90.06 91 ALA A O 1
ATOM 728 N N . ASP A 1 92 ? 18.911 1.928 -3.888 1.00 88.31 92 ASP A N 1
ATOM 729 C CA . ASP A 1 92 ? 19.618 0.668 -4.158 1.00 88.31 92 ASP A CA 1
ATOM 730 C C . ASP A 1 92 ? 18.966 -0.503 -3.409 1.00 88.31 92 ASP A C 1
ATOM 732 O O . ASP A 1 92 ? 18.890 -1.622 -3.923 1.00 88.31 92 ASP A O 1
ATOM 736 N N . GLN A 1 93 ? 18.427 -0.215 -2.222 1.00 88.06 93 GLN A N 1
ATOM 737 C CA . GLN A 1 93 ? 17.761 -1.162 -1.338 1.00 88.06 93 GLN A CA 1
ATOM 738 C C . GLN A 1 93 ? 16.371 -0.664 -0.936 1.00 88.06 93 GLN A C 1
ATOM 740 O O . GLN A 1 93 ? 16.101 0.537 -0.884 1.00 88.06 93 GLN A O 1
ATOM 745 N N . ALA A 1 94 ? 15.487 -1.615 -0.649 1.00 91.25 94 ALA A N 1
ATOM 746 C CA . ALA A 1 94 ? 14.191 -1.354 -0.047 1.00 91.25 94 ALA A CA 1
ATOM 747 C C . ALA A 1 94 ? 14.231 -1.737 1.439 1.00 91.25 94 ALA A C 1
ATOM 749 O O . ALA A 1 94 ? 14.929 -2.672 1.825 1.00 91.25 94 ALA A O 1
ATOM 750 N N . THR A 1 95 ? 13.473 -1.018 2.264 1.00 94.75 95 THR A N 1
ATOM 751 C CA . THR A 1 95 ? 13.371 -1.285 3.703 1.00 94.75 95 THR A CA 1
ATOM 752 C C . THR A 1 95 ? 12.142 -2.136 3.984 1.00 94.75 95 THR A C 1
ATOM 754 O O . THR A 1 95 ? 11.042 -1.790 3.545 1.00 94.75 95 THR A O 1
ATOM 757 N N . ASN A 1 96 ? 12.328 -3.223 4.732 1.00 96.69 96 ASN A N 1
ATOM 758 C CA . ASN A 1 96 ? 11.227 -4.067 5.186 1.00 96.69 96 ASN A CA 1
ATOM 759 C C . ASN A 1 96 ? 10.351 -3.309 6.193 1.00 96.69 96 ASN A C 1
ATOM 761 O O . ASN A 1 96 ? 10.881 -2.561 7.019 1.00 96.69 96 ASN A O 1
ATOM 765 N N . PRO A 1 97 ? 9.023 -3.492 6.149 1.00 97.62 97 PRO A N 1
ATOM 766 C CA . PRO A 1 97 ? 8.128 -2.794 7.054 1.00 97.62 97 PRO A CA 1
ATOM 767 C C . PRO A 1 97 ? 8.254 -3.374 8.468 1.00 97.62 97 PRO A C 1
ATOM 769 O O . PRO A 1 97 ? 8.306 -4.592 8.644 1.00 97.62 97 PRO A O 1
ATOM 772 N N . VAL A 1 98 ? 8.268 -2.512 9.486 1.00 97.75 98 VAL A N 1
ATOM 773 C CA . VAL A 1 98 ? 8.299 -2.928 10.903 1.00 97.75 98 VAL A CA 1
ATOM 774 C C . VAL A 1 98 ? 7.042 -2.512 11.667 1.00 97.75 98 VAL A C 1
ATOM 776 O O . VAL A 1 98 ? 6.846 -2.908 12.820 1.00 97.75 98 VAL A O 1
ATOM 779 N N . CYS A 1 99 ? 6.164 -1.742 11.025 1.00 98.31 99 CYS A N 1
ATOM 780 C CA . CYS A 1 99 ? 4.880 -1.324 11.564 1.00 98.31 99 CYS A CA 1
ATOM 781 C C . CYS A 1 99 ? 3.816 -1.147 10.466 1.00 98.31 99 CYS A C 1
ATOM 783 O O . CYS A 1 99 ? 4.105 -1.205 9.269 1.00 98.31 99 CYS A O 1
ATOM 785 N N . ALA A 1 100 ? 2.565 -0.904 10.878 1.00 98.38 100 ALA A N 1
ATOM 786 C CA . ALA A 1 100 ? 1.462 -0.650 9.950 1.00 98.38 100 ALA A CA 1
ATOM 787 C C . ALA A 1 100 ? 1.728 0.571 9.058 1.00 98.38 100 ALA A C 1
ATOM 789 O O . ALA A 1 100 ? 1.427 0.527 7.871 1.00 98.38 100 ALA A O 1
ATOM 790 N N . GLN A 1 101 ? 2.321 1.639 9.599 1.00 98.50 101 GLN A N 1
ATOM 791 C CA . GLN A 1 101 ? 2.638 2.837 8.819 1.00 98.50 101 GLN A CA 1
ATOM 792 C C . GLN A 1 101 ? 3.594 2.523 7.663 1.00 98.50 101 GLN A C 1
ATOM 794 O O . GLN A 1 101 ? 3.308 2.906 6.530 1.00 98.50 101 GLN A O 1
ATOM 799 N N . ASP A 1 102 ? 4.658 1.753 7.910 1.00 98.38 102 ASP A N 1
ATOM 800 C CA . ASP A 1 102 ? 5.560 1.311 6.842 1.00 98.38 102 ASP A CA 1
ATOM 801 C C . ASP A 1 102 ? 4.810 0.486 5.796 1.00 98.38 102 ASP A C 1
ATOM 803 O O . ASP A 1 102 ? 4.965 0.715 4.599 1.00 98.38 102 ASP A O 1
ATOM 807 N N . LEU A 1 103 ? 3.958 -0.443 6.242 1.00 98.31 103 LEU A N 1
ATOM 808 C CA . LEU A 1 103 ? 3.169 -1.313 5.373 1.00 98.31 103 LEU A CA 1
ATOM 809 C C . LEU A 1 103 ? 2.233 -0.512 4.447 1.00 98.31 103 LEU A C 1
ATOM 811 O O . LEU A 1 103 ? 2.229 -0.742 3.238 1.00 98.31 103 LEU A O 1
ATOM 815 N N . PHE A 1 104 ? 1.498 0.478 4.965 1.00 98.50 104 PHE A N 1
ATOM 816 C CA . PHE A 1 104 ? 0.691 1.376 4.125 1.00 98.50 104 PHE A CA 1
ATOM 817 C C . PHE A 1 104 ? 1.562 2.283 3.244 1.00 98.50 104 PHE A C 1
ATOM 819 O O . PHE A 1 104 ? 1.197 2.574 2.103 1.00 98.50 104 PHE A O 1
ATOM 826 N N . GLY A 1 105 ? 2.749 2.674 3.716 1.00 98.12 105 GLY A N 1
ATOM 827 C CA . GLY A 1 105 ? 3.768 3.330 2.898 1.00 98.12 105 GLY A CA 1
ATOM 828 C C . GLY A 1 105 ? 4.185 2.483 1.691 1.00 98.12 105 GLY A C 1
ATOM 829 O O . GLY A 1 105 ? 4.311 3.008 0.582 1.00 98.12 105 GLY A O 1
ATOM 830 N N . LEU A 1 106 ? 4.326 1.165 1.866 1.00 97.38 106 LEU A N 1
ATOM 831 C CA . LEU A 1 106 ? 4.598 0.235 0.771 1.00 97.38 106 LEU A CA 1
ATOM 832 C C . LEU A 1 106 ? 3.421 0.121 -0.196 1.00 97.38 106 LEU A C 1
ATOM 834 O O . LEU A 1 106 ? 3.656 0.153 -1.398 1.00 97.38 106 LEU A O 1
ATOM 838 N N . VAL A 1 107 ? 2.174 0.055 0.283 1.00 98.06 107 VAL A N 1
ATOM 839 C CA . VAL A 1 107 ? 0.976 0.045 -0.585 1.00 98.06 107 VAL A CA 1
ATOM 840 C C . VAL A 1 107 ? 0.941 1.283 -1.485 1.00 98.06 107 VAL A C 1
ATOM 842 O O . VAL A 1 107 ? 0.792 1.172 -2.705 1.00 98.06 107 VAL A O 1
ATOM 845 N N . ARG A 1 108 ? 1.160 2.470 -0.905 1.00 96.94 108 ARG A N 1
ATOM 846 C CA . ARG A 1 108 ? 1.266 3.731 -1.659 1.00 96.94 108 ARG A CA 1
ATOM 847 C C . ARG A 1 108 ? 2.394 3.672 -2.686 1.00 96.94 108 ARG A C 1
ATOM 849 O O . ARG A 1 108 ? 2.222 4.108 -3.821 1.00 96.94 108 ARG A O 1
ATOM 856 N N . ARG A 1 109 ? 3.534 3.090 -2.313 1.00 95.25 109 ARG A N 1
ATOM 857 C CA . ARG A 1 109 ? 4.684 2.925 -3.205 1.00 95.25 109 ARG A CA 1
ATOM 858 C C . ARG A 1 109 ? 4.429 1.927 -4.332 1.00 95.25 109 ARG A C 1
ATOM 860 O O . ARG A 1 109 ? 4.856 2.192 -5.446 1.00 95.25 109 ARG A O 1
ATOM 867 N N . VAL A 1 110 ? 3.715 0.823 -4.092 1.00 94.56 110 VAL A N 1
ATOM 868 C CA . VAL A 1 110 ? 3.278 -0.092 -5.160 1.00 94.56 110 VAL A CA 1
ATOM 869 C C . VAL A 1 110 ? 2.467 0.691 -6.183 1.00 94.56 110 VAL A C 1
ATOM 871 O O . VAL A 1 110 ? 2.813 0.670 -7.360 1.00 94.56 110 VAL A O 1
ATOM 874 N N . ARG A 1 111 ? 1.456 1.452 -5.739 1.00 93.81 111 ARG A N 1
ATOM 875 C CA . ARG A 1 111 ? 0.662 2.302 -6.637 1.00 93.81 111 ARG A CA 1
ATOM 876 C C . ARG A 1 111 ? 1.549 3.278 -7.407 1.00 93.81 111 ARG A C 1
ATOM 878 O O . ARG A 1 111 ? 1.426 3.363 -8.624 1.00 93.81 111 ARG A O 1
ATOM 885 N N . ASN A 1 112 ? 2.457 3.983 -6.734 1.00 90.44 112 ASN A N 1
ATOM 886 C CA . ASN A 1 112 ? 3.328 4.947 -7.405 1.00 90.44 112 ASN A CA 1
ATOM 887 C C . ASN A 1 112 ? 4.219 4.275 -8.461 1.00 90.44 112 ASN A C 1
ATOM 889 O O . ASN A 1 112 ? 4.230 4.698 -9.612 1.00 90.44 112 ASN A O 1
ATOM 893 N N . ASN A 1 113 ? 4.896 3.183 -8.102 1.00 88.31 113 ASN A N 1
ATOM 894 C CA . ASN A 1 113 ? 5.826 2.492 -8.994 1.00 88.31 113 ASN A CA 1
ATOM 895 C C . ASN A 1 113 ? 5.121 1.861 -10.208 1.00 88.31 113 ASN A C 1
ATOM 897 O O . ASN A 1 113 ? 5.755 1.707 -11.250 1.00 88.31 113 ASN A O 1
ATOM 901 N N . LEU A 1 114 ? 3.840 1.484 -10.091 1.00 83.56 114 LEU A N 1
ATOM 902 C CA . LEU A 1 114 ? 3.049 0.953 -11.207 1.00 83.56 114 LEU A CA 1
ATOM 903 C C . LEU A 1 114 ? 2.742 2.020 -12.261 1.00 83.56 114 LEU A C 1
ATOM 905 O O . LEU A 1 114 ? 2.919 1.760 -13.445 1.00 83.56 114 LEU A O 1
ATOM 909 N N . PHE A 1 115 ? 2.308 3.210 -11.839 1.00 76.75 115 PHE A N 1
ATOM 910 C CA . PHE A 1 115 ? 1.786 4.233 -12.756 1.00 76.75 115 PHE A CA 1
ATOM 911 C C . PHE A 1 115 ? 2.792 5.335 -13.115 1.00 76.75 115 PHE A C 1
ATOM 913 O O . PHE A 1 115 ? 2.567 6.070 -14.073 1.00 76.75 115 PHE A O 1
ATOM 920 N N . HIS A 1 116 ? 3.906 5.448 -12.387 1.00 76.94 116 HIS A N 1
ATOM 921 C CA . HIS A 1 116 ? 4.920 6.493 -12.593 1.00 76.94 116 HIS A CA 1
ATOM 922 C C . HIS A 1 116 ? 6.269 5.945 -13.084 1.00 76.94 116 HIS A C 1
ATOM 924 O O . HIS A 1 116 ? 7.309 6.565 -12.905 1.00 76.94 116 HIS A O 1
ATOM 930 N N . GLY A 1 117 ? 6.257 4.781 -13.744 1.00 66.31 117 GLY A N 1
ATOM 931 C CA . GLY A 1 117 ? 7.419 4.276 -14.485 1.00 66.31 117 GLY A CA 1
ATOM 932 C C . GLY A 1 117 ? 8.415 3.453 -13.668 1.00 66.31 117 GLY A C 1
ATOM 933 O O . GLY A 1 117 ? 9.438 3.037 -14.202 1.00 66.31 117 GLY A O 1
ATOM 934 N N . GLY A 1 118 ? 8.121 3.126 -12.407 1.00 64.50 118 GLY A N 1
ATOM 935 C CA . GLY A 1 118 ? 9.002 2.270 -11.606 1.00 64.50 118 GLY A CA 1
ATOM 936 C C . GLY A 1 118 ? 9.140 0.840 -12.122 1.00 64.50 118 GLY A C 1
ATOM 937 O O . GLY A 1 118 ? 10.162 0.200 -11.892 1.00 64.50 118 GLY A O 1
ATOM 938 N N . LYS A 1 119 ? 8.161 0.355 -12.891 1.00 61.06 119 LYS A N 1
ATOM 939 C CA . LYS A 1 119 ? 8.236 -0.940 -13.589 1.00 61.06 119 LYS A CA 1
ATOM 940 C C . LYS A 1 119 ? 9.146 -0.946 -14.813 1.00 61.06 119 LYS A C 1
ATOM 942 O O . LYS A 1 119 ? 9.456 -2.016 -15.317 1.00 61.06 119 LYS A O 1
ATOM 947 N N . TYR A 1 120 ? 9.631 0.214 -15.249 1.00 58.62 120 TYR A N 1
ATOM 948 C CA . TYR A 1 120 ? 10.667 0.284 -16.278 1.00 58.62 120 TYR A CA 1
ATOM 949 C C . TYR A 1 120 ? 12.009 -0.298 -15.791 1.00 58.62 120 TYR A C 1
ATOM 951 O O . TYR A 1 120 ? 12.818 -0.737 -16.601 1.00 58.62 120 TYR A O 1
ATOM 959 N N . PHE A 1 121 ? 12.232 -0.333 -14.471 1.00 57.88 121 PHE A N 1
ATOM 960 C CA . PHE A 1 121 ? 13.498 -0.737 -13.844 1.00 57.88 121 PHE A CA 1
ATOM 961 C C . PHE A 1 121 ? 13.414 -2.064 -13.069 1.00 57.88 121 PHE A C 1
ATOM 963 O O . PHE A 1 121 ? 14.367 -2.425 -12.383 1.00 57.88 121 PHE A O 1
ATOM 970 N N . ASP A 1 122 ? 12.272 -2.757 -13.118 1.00 67.94 122 ASP A N 1
ATOM 971 C CA . ASP A 1 122 ? 11.982 -3.964 -12.330 1.00 67.94 122 ASP A CA 1
ATOM 972 C C . ASP A 1 122 ? 11.276 -4.988 -13.226 1.00 67.94 122 ASP A C 1
ATOM 974 O O . ASP A 1 122 ? 10.068 -4.891 -13.470 1.00 67.94 122 ASP A O 1
ATOM 978 N N . ASP A 1 123 ? 12.053 -5.930 -13.757 1.00 72.00 123 ASP A N 1
ATOM 979 C CA . ASP A 1 123 ? 11.655 -6.861 -14.810 1.00 72.00 123 ASP A CA 1
ATOM 980 C C . ASP A 1 123 ? 11.084 -8.186 -14.293 1.00 72.00 123 ASP A C 1
ATOM 982 O O . ASP A 1 123 ? 10.682 -8.999 -15.118 1.00 72.00 123 ASP A O 1
ATOM 986 N N . ASP A 1 124 ? 10.968 -8.390 -12.973 1.00 88.00 124 ASP A N 1
ATOM 987 C CA . ASP A 1 124 ? 10.399 -9.610 -12.384 1.00 88.00 124 ASP A CA 1
ATOM 988 C C . ASP A 1 124 ? 8.855 -9.592 -12.433 1.00 88.00 124 ASP A C 1
ATOM 990 O O . ASP A 1 124 ? 8.195 -9.002 -11.563 1.00 88.00 124 ASP A O 1
ATOM 994 N N . PRO A 1 125 ? 8.210 -10.262 -13.410 1.00 87.56 125 PRO A N 1
ATOM 995 C CA . PRO A 1 125 ? 6.767 -10.162 -13.596 1.00 87.56 125 PRO A CA 1
ATOM 996 C C . PRO A 1 125 ? 6.006 -10.922 -12.504 1.00 87.56 125 PRO A C 1
ATOM 998 O O . PRO A 1 125 ? 4.885 -10.544 -12.150 1.00 87.56 125 PRO A O 1
ATOM 1001 N N . THR A 1 126 ? 6.616 -11.974 -11.948 1.00 91.81 126 THR A N 1
ATOM 1002 C CA . THR A 1 126 ? 6.028 -12.817 -10.904 1.00 91.81 126 THR A CA 1
ATOM 1003 C C . THR A 1 126 ? 5.936 -12.039 -9.603 1.00 91.81 126 THR A C 1
ATOM 1005 O O . THR A 1 126 ? 4.852 -11.930 -9.021 1.00 91.81 126 THR A O 1
ATOM 1008 N N . ARG A 1 127 ? 7.042 -11.416 -9.186 1.00 92.62 127 ARG A N 1
ATOM 1009 C CA . ARG A 1 127 ? 7.063 -10.539 -8.014 1.00 92.62 127 ARG A CA 1
ATOM 1010 C C . ARG A 1 127 ? 6.132 -9.348 -8.199 1.00 92.62 127 ARG A C 1
ATOM 1012 O O . ARG A 1 127 ? 5.385 -9.005 -7.284 1.00 92.62 127 ARG A O 1
ATOM 1019 N N . ASN A 1 128 ? 6.134 -8.740 -9.383 1.00 91.62 128 ASN A N 1
ATOM 1020 C CA . ASN A 1 128 ? 5.280 -7.596 -9.684 1.00 91.62 128 ASN A CA 1
ATOM 1021 C C . ASN A 1 128 ? 3.791 -7.937 -9.559 1.00 91.62 128 ASN A C 1
ATOM 1023 O O . ASN A 1 128 ? 3.044 -7.179 -8.943 1.00 91.62 128 ASN A O 1
ATOM 1027 N N . LYS A 1 129 ? 3.368 -9.096 -10.071 1.00 94.12 129 LYS A N 1
ATOM 1028 C CA . LYS A 1 129 ? 2.007 -9.612 -9.880 1.00 94.12 129 LYS A CA 1
ATOM 1029 C C . LYS A 1 129 ? 1.685 -9.825 -8.396 1.00 94.12 129 LYS A C 1
ATOM 1031 O O . LYS A 1 129 ? 0.600 -9.443 -7.956 1.00 94.12 129 LYS A O 1
ATOM 1036 N N . ALA A 1 130 ? 2.610 -10.410 -7.633 1.00 96.50 130 ALA A N 1
ATOM 1037 C CA . ALA A 1 130 ? 2.413 -10.687 -6.213 1.00 96.50 130 ALA A CA 1
ATOM 1038 C C . ALA A 1 130 ? 2.213 -9.401 -5.399 1.00 96.50 130 ALA A C 1
ATOM 1040 O O . ALA A 1 130 ? 1.201 -9.270 -4.719 1.00 96.50 130 ALA A O 1
ATOM 1041 N N . ILE A 1 131 ? 3.092 -8.401 -5.535 1.00 95.75 131 ILE A N 1
ATOM 1042 C CA . ILE A 1 131 ? 2.975 -7.159 -4.749 1.00 95.75 131 ILE A CA 1
ATOM 1043 C C . ILE A 1 131 ? 1.708 -6.351 -5.075 1.00 95.75 131 ILE A C 1
ATOM 1045 O O . ILE A 1 131 ? 1.200 -5.659 -4.197 1.00 95.75 131 ILE A O 1
ATOM 1049 N N . VAL A 1 132 ? 1.175 -6.432 -6.305 1.00 96.81 132 VAL A N 1
ATOM 1050 C CA . VAL A 1 132 ? -0.120 -5.811 -6.647 1.00 96.81 132 VAL A CA 1
ATOM 1051 C C . VAL A 1 132 ? -1.255 -6.518 -5.915 1.00 96.81 132 VAL A C 1
ATOM 1053 O O . VAL A 1 132 ? -2.077 -5.858 -5.283 1.00 96.81 132 VAL A O 1
ATOM 1056 N N . ALA A 1 133 ? -1.289 -7.852 -5.969 1.00 98.25 133 ALA A N 1
ATOM 1057 C CA . ALA A 1 133 ? -2.308 -8.638 -5.282 1.00 98.25 133 ALA A CA 1
ATOM 1058 C C . ALA A 1 133 ? -2.251 -8.431 -3.761 1.00 98.25 133 ALA A C 1
ATOM 1060 O O . ALA A 1 133 ? -3.280 -8.201 -3.136 1.00 98.25 133 ALA A O 1
ATOM 1061 N N . GLU A 1 134 ? -1.052 -8.440 -3.184 1.00 98.44 134 GLU A N 1
ATOM 1062 C CA . GLU A 1 134 ? -0.840 -8.215 -1.757 1.00 98.44 134 GLU A CA 1
ATOM 1063 C C . GLU A 1 134 ? -1.233 -6.795 -1.334 1.00 98.44 134 GLU A C 1
ATOM 1065 O O . GLU A 1 134 ? -1.877 -6.629 -0.303 1.00 98.44 134 GLU A O 1
ATOM 1070 N N . ALA A 1 135 ? -0.933 -5.767 -2.138 1.00 98.56 135 ALA A N 1
ATOM 1071 C CA . ALA A 1 135 ? -1.374 -4.401 -1.853 1.00 98.56 135 ALA A CA 1
ATOM 1072 C C . ALA A 1 135 ? -2.908 -4.281 -1.812 1.00 98.56 135 ALA A C 1
ATOM 1074 O O . ALA A 1 135 ? -3.441 -3.601 -0.934 1.00 98.56 135 ALA A O 1
ATOM 1075 N N . ILE A 1 136 ? -3.616 -4.972 -2.716 1.00 98.81 136 ILE A N 1
ATOM 1076 C CA . ILE A 1 136 ? -5.083 -5.068 -2.676 1.00 98.81 136 ILE A CA 1
ATOM 1077 C C . ILE A 1 136 ? -5.532 -5.751 -1.378 1.00 98.81 136 ILE A C 1
ATOM 1079 O O . ILE A 1 136 ? -6.385 -5.206 -0.679 1.00 98.81 136 ILE A O 1
ATOM 1083 N N . SER A 1 137 ? -4.939 -6.896 -1.024 1.00 98.75 137 SER A N 1
ATOM 1084 C CA . SER A 1 137 ? -5.288 -7.635 0.198 1.00 98.75 137 SER A CA 1
ATOM 1085 C C . SER A 1 137 ? -5.129 -6.786 1.460 1.00 98.75 137 SER A C 1
ATOM 1087 O O . SER A 1 137 ? -6.006 -6.808 2.317 1.00 98.75 137 SER A O 1
ATOM 1089 N N . ILE A 1 138 ? -4.057 -5.993 1.567 1.00 98.75 138 ILE A N 1
ATOM 1090 C CA . ILE A 1 138 ? -3.840 -5.103 2.718 1.00 98.75 138 ILE A CA 1
ATOM 1091 C C . ILE A 1 138 ? -4.922 -4.023 2.810 1.00 98.75 138 ILE A C 1
ATOM 1093 O O . ILE A 1 138 ? -5.428 -3.766 3.903 1.00 98.75 138 ILE A O 1
ATOM 1097 N N . LEU A 1 139 ? -5.296 -3.403 1.685 1.00 98.81 139 LEU A N 1
ATOM 1098 C CA . LEU A 1 139 ? -6.359 -2.395 1.667 1.00 98.81 139 LEU A CA 1
ATOM 1099 C C . LEU A 1 139 ? -7.696 -3.004 2.098 1.00 98.81 139 LEU A C 1
ATOM 1101 O O . LEU A 1 139 ? -8.319 -2.483 3.019 1.00 98.81 139 LEU A O 1
ATOM 1105 N N . LEU A 1 140 ? -8.103 -4.122 1.492 1.00 98.75 140 LEU A N 1
ATOM 1106 C CA . LEU A 1 140 ? -9.381 -4.773 1.796 1.00 98.75 140 LEU A CA 1
ATOM 1107 C C . LEU A 1 140 ? -9.447 -5.277 3.242 1.00 98.75 140 LEU A C 1
ATOM 1109 O O . LEU A 1 140 ? -10.401 -4.966 3.948 1.00 98.75 140 LEU A O 1
ATOM 1113 N N . LEU A 1 141 ? -8.396 -5.939 3.729 1.00 98.69 141 LEU A N 1
ATOM 1114 C CA . LEU A 1 141 ? -8.323 -6.383 5.121 1.00 98.69 141 LEU A CA 1
ATOM 1115 C C . LEU A 1 141 ? -8.420 -5.204 6.097 1.00 98.69 141 LEU A C 1
ATOM 1117 O O . LEU A 1 141 ? -9.037 -5.309 7.152 1.00 98.69 141 LEU A O 1
ATOM 1121 N N . SER A 1 142 ? -7.824 -4.057 5.764 1.00 98.56 142 SER A N 1
ATOM 1122 C CA . SER A 1 142 ? -7.921 -2.879 6.630 1.00 98.56 142 SER A CA 1
ATOM 1123 C C . SER A 1 142 ? -9.335 -2.292 6.693 1.00 98.56 142 SER A C 1
ATOM 1125 O O . SER A 1 142 ? -9.705 -1.750 7.731 1.00 98.56 142 SER A O 1
ATOM 1127 N N . LEU A 1 143 ? -10.145 -2.453 5.637 1.00 98.56 143 LEU A N 1
ATOM 1128 C CA . LEU A 1 143 ? -11.571 -2.110 5.661 1.00 98.56 143 LEU A CA 1
ATOM 1129 C C . LEU A 1 143 ? -12.347 -3.065 6.574 1.00 98.56 143 LEU A C 1
ATOM 1131 O O . LEU A 1 143 ? -13.189 -2.624 7.347 1.00 98.56 143 LEU A O 1
ATOM 1135 N N . GLU A 1 144 ? -12.036 -4.361 6.557 1.00 98.25 144 GLU A N 1
ATOM 1136 C CA . GLU A 1 144 ? -12.660 -5.323 7.478 1.00 98.25 144 GLU A CA 1
ATOM 1137 C C . GLU A 1 144 ? -12.381 -4.986 8.955 1.00 98.25 144 GLU A C 1
ATOM 1139 O 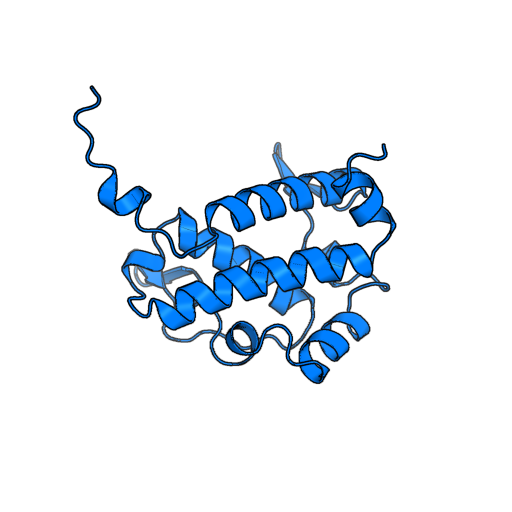O . GLU A 1 144 ? -13.210 -5.249 9.824 1.00 98.25 144 GLU A O 1
ATOM 1144 N N . TRP A 1 145 ? -11.225 -4.380 9.248 1.00 98.31 145 TRP A N 1
ATOM 1145 C CA . TRP A 1 145 ? -10.815 -4.005 10.606 1.00 98.31 145 TRP A CA 1
ATOM 1146 C C . TRP A 1 145 ? -11.297 -2.615 11.047 1.00 98.31 145 TRP A C 1
ATOM 1148 O O . TRP A 1 145 ? -11.327 -2.335 12.250 1.00 98.31 145 TRP A O 1
ATOM 1158 N N . ASP A 1 146 ? -11.661 -1.736 10.110 1.00 98.06 146 ASP A N 1
ATOM 1159 C CA . ASP A 1 146 ? -12.106 -0.373 10.397 1.00 98.06 146 ASP A CA 1
ATOM 1160 C C . ASP A 1 146 ? -13.487 -0.081 9.795 1.00 98.06 146 ASP A C 1
ATOM 1162 O O . ASP A 1 146 ? -13.628 0.389 8.664 1.00 98.06 146 ASP A O 1
ATOM 1166 N N . ASN A 1 147 ? -14.522 -0.337 10.601 1.00 96.88 147 ASN A N 1
ATOM 1167 C CA . ASN A 1 147 ? -15.927 -0.201 10.206 1.00 96.88 147 ASN A CA 1
ATOM 1168 C C . ASN A 1 147 ? -16.294 1.191 9.671 1.00 96.88 147 ASN A C 1
ATOM 1170 O O . ASN A 1 147 ? -17.171 1.300 8.819 1.00 96.88 147 ASN A O 1
ATOM 1174 N N . GLU A 1 148 ? -15.654 2.247 10.175 1.00 97.31 148 GLU A N 1
ATOM 1175 C CA . GLU A 1 148 ? -15.928 3.627 9.768 1.00 97.31 148 GLU A CA 1
ATOM 1176 C C . GLU A 1 148 ? -15.411 3.897 8.353 1.00 97.31 148 GLU A C 1
ATOM 1178 O O . GLU A 1 148 ? -16.159 4.369 7.497 1.00 97.31 148 GLU A O 1
ATOM 1183 N N . VAL A 1 149 ? -14.155 3.543 8.066 1.00 98.06 149 VAL A N 1
ATOM 1184 C CA . VAL A 1 149 ? -13.611 3.688 6.708 1.00 98.06 149 VAL A CA 1
ATOM 1185 C C . VAL A 1 149 ? -14.347 2.760 5.738 1.00 98.06 149 VAL A C 1
ATOM 1187 O O . VAL A 1 149 ? -14.680 3.174 4.628 1.00 98.06 149 VAL A O 1
ATOM 1190 N N . ASN A 1 150 ? -14.680 1.538 6.162 1.00 98.44 150 ASN A N 1
ATOM 1191 C CA . ASN A 1 150 ? -15.464 0.601 5.357 1.00 98.44 150 ASN A CA 1
ATOM 1192 C C . ASN A 1 150 ? -16.843 1.153 4.972 1.00 98.44 150 ASN A C 1
ATOM 1194 O O . ASN A 1 150 ? -17.238 1.094 3.809 1.00 98.44 150 ASN A O 1
ATOM 1198 N N . PHE A 1 151 ? -17.546 1.770 5.923 1.00 98.44 151 PHE A N 1
ATOM 1199 C CA . PHE A 1 151 ? -18.844 2.394 5.679 1.00 98.44 151 PHE A CA 1
ATOM 1200 C C . PHE A 1 151 ? -18.803 3.380 4.500 1.00 98.44 151 PHE A C 1
ATOM 1202 O O . PHE A 1 151 ? -19.615 3.292 3.573 1.00 98.44 151 PHE A O 1
ATOM 1209 N N . TYR A 1 152 ? -17.805 4.266 4.475 1.00 98.50 152 TYR A N 1
ATOM 1210 C CA . TYR A 1 152 ? -17.629 5.203 3.367 1.00 98.50 152 TYR A CA 1
ATOM 1211 C C . TYR A 1 152 ? -17.109 4.539 2.093 1.00 98.50 152 TYR A C 1
ATOM 1213 O O . TYR A 1 152 ? -17.494 4.949 0.997 1.00 98.50 152 TYR A O 1
ATOM 1221 N N . PHE A 1 153 ? -16.262 3.515 2.205 1.00 98.50 153 PHE A N 1
ATOM 1222 C CA . PHE A 1 153 ? -15.750 2.773 1.055 1.00 98.50 153 PHE A CA 1
ATOM 1223 C C . PHE A 1 153 ? -16.882 2.103 0.268 1.00 98.50 153 PHE A C 1
ATOM 1225 O O . PHE A 1 153 ? -16.970 2.274 -0.948 1.00 98.50 153 PHE A O 1
ATOM 1232 N N . GLU A 1 154 ? -17.806 1.432 0.950 1.00 98.12 154 GLU A N 1
ATOM 1233 C CA . GLU A 1 154 ? -18.955 0.760 0.328 1.00 98.12 154 GLU A CA 1
ATOM 1234 C C . GLU A 1 154 ? -20.037 1.733 -0.162 1.00 98.12 154 GLU A C 1
ATOM 1236 O O . GLU A 1 154 ? -20.946 1.333 -0.880 1.00 98.12 154 GLU A O 1
ATOM 1241 N N . GLY A 1 155 ? -19.925 3.024 0.174 1.00 95.12 155 GLY A N 1
ATOM 1242 C CA . GLY A 1 155 ? -20.892 4.038 -0.248 1.00 95.12 155 GLY A CA 1
ATOM 1243 C C . GLY A 1 155 ? -22.193 3.990 0.541 1.00 95.12 155 GLY A C 1
ATOM 1244 O O . GLY A 1 155 ? -23.246 4.267 -0.017 1.00 95.12 155 GLY A O 1
ATOM 1245 N N . ARG A 1 156 ? -22.116 3.643 1.831 1.00 92.56 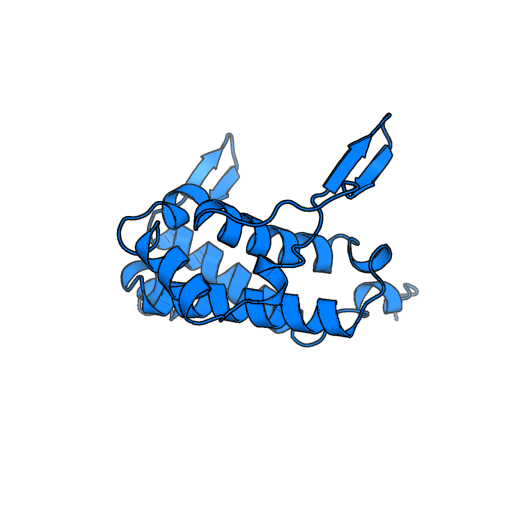156 ARG A N 1
ATOM 1246 C CA . ARG A 1 156 ? -23.274 3.586 2.734 1.00 92.56 156 ARG A CA 1
ATOM 1247 C C . ARG A 1 156 ? -23.660 4.940 3.353 1.00 92.56 156 ARG A C 1
ATOM 1249 O O . ARG A 1 156 ? -24.553 4.966 4.194 1.00 92.56 156 ARG A O 1
ATOM 1256 N N . ALA A 1 157 ? -22.978 6.021 2.970 1.00 75.62 157 ALA A N 1
ATOM 1257 C CA . ALA A 1 157 ? -23.202 7.381 3.466 1.00 75.62 157 ALA A CA 1
ATOM 1258 C C . ALA A 1 157 ? -24.362 8.096 2.769 1.00 75.62 157 ALA A C 1
ATOM 1260 O O . ALA A 1 157 ? -24.562 7.842 1.560 1.00 75.62 157 ALA A O 1
#

Foldseek 3Di:
DDPDDCCLQPPFAPCLVVLVVLVVLLQQLQVVLVQWDDDPPDIGGNLLVLCCDPLHKPVVVVVCVVVVLQVLCQPPFQFDWDADPNDIDGDPDDDGDPISSVVVVRLVVLNCCRRVVVVVVPPPSPSNNRSSNSSSSSSVVSLVSDVSSVCSSVPVD

Sequence (157 aa):
MTSVNLDAANRLPPRSDELFRIYARFEFALKMAGHCALQGKAVEVKWDAFANKKTIGKKFFRHVRDTDICPTLMKAPPKPETIKNGQWGFADQATNPVCAQDLFGLVRRVRNNLFHGGKYFDDDPTRNKAIVAEAISILLLSLEWDNEVNFYFEGRA

Radius of gyration: 16.37 Å; Cα contacts (8 Å, |Δi|>4): 186; chains: 1; bounding box: 47×40×52 Å

pLDDT: mean 92.95, std 8.69, range [55.91, 98.81]

Secondary structure (DSSP, 8-state):
------HHHH-PPTTHHHHHHHHHHHHHHHHHTT-EEEETTEEEE-HHHHHTSSSSHHHHHHHHHHTTS-HHHHHSPPPPEEEETTEEEE-SSPPPP-SHHHHHHHHHHHHHHHHTTGGGG---HHHHHHHHHHHHHHHHHHHHH-HHHHHHHTT--